Protein AF-A0A2G9T851-F1 (afdb_monomer)

Mean predicted aligned error: 2.13 Å

Solvent-accessible surface area (backbone atoms only — not comparable to full-atom values): 4056 Å² total; per-residue (Å²): 140,73,69,52,74,41,77,92,73,33,34,34,40,32,32,52,66,43,30,88,96,50,57,51,87,36,88,54,95,88,40,45,62,68,61,47,53,50,49,38,53,74,61,54,70,63,48,66,88,79,48,41,43,32,36,63,60,58,95,85,82,56,60,56,63,133

InterPro domains:
  IPR001279 Metallo-beta-lactamase [PF00753] (4-57)
  IPR036866 Ribonuclease Z/Hydroxyacylglutathione hydrolase-like [G3DSA:3.60.15.10] (1-66)
  IPR036866 Ribonuclease Z/Hydroxyacylglutathione hydrolase-like [SSF56281] (2-59)
  IPR051682 Mitochondrial Persulfide Dioxygenase [PTHR43084] (1-62)

Radius of gyration: 11.65 Å; Cα contacts (8 Å, |Δi|>4): 94; chains: 1; bounding box: 26×26×32 Å

Secondary structure (DSSP, 8-state):
---EEETTTTEEE-TTSSBTTB---SSSTT--HHHHHHHIIIIITTS-TTPEEEPS--SSS--B--

Sequence (66 aa):
CVTYISQAHKMAFTGDALLIRGCGRTDFQQGNAHTLYRSVWDKILSLPDDFILYVGHNYDGLLQTS

Organism: Teladorsagia circumcincta (NCBI:txid45464)

Structure (mmCIF, N/CA/C/O backbone):
data_AF-A0A2G9T851-F1
#
_entry.id   AF-A0A2G9T851-F1
#
loop_
_atom_site.group_PDB
_atom_site.id
_atom_site.type_symbol
_atom_site.label_atom_id
_atom_site.label_alt_id
_atom_site.label_comp_id
_atom_site.label_asym_id
_atom_site.label_entity_id
_atom_site.label_seq_id
_atom_site.pdbx_PDB_ins_code
_atom_site.Cartn_x
_atom_site.Cartn_y
_atom_site.Cartn_z
_atom_site.occupancy
_atom_site.B_iso_or_equiv
_atom_site.auth_seq_id
_atom_site.auth_comp_id
_atom_site.auth_asym_id
_atom_site.auth_atom_id
_atom_site.pdbx_PDB_model_num
ATOM 1 N N . CYS A 1 1 ? 8.280 -6.848 -2.010 1.00 80.25 1 CYS A N 1
ATOM 2 C CA . CYS A 1 1 ? 7.909 -5.789 -1.047 1.00 80.25 1 CYS A CA 1
ATOM 3 C C . CYS A 1 1 ? 7.256 -6.451 0.165 1.00 80.25 1 CYS A C 1
ATOM 5 O O . CYS A 1 1 ? 6.687 -7.525 -0.004 1.00 80.25 1 CYS A O 1
ATOM 7 N N . VAL A 1 2 ? 7.375 -5.863 1.356 1.00 96.19 2 VAL A N 1
ATOM 8 C CA . VAL A 1 2 ? 6.753 -6.353 2.596 1.00 96.19 2 VAL A CA 1
ATOM 9 C C . VAL A 1 2 ? 5.855 -5.247 3.141 1.00 96.19 2 VAL A C 1
ATOM 11 O O . VAL A 1 2 ? 6.258 -4.087 3.145 1.00 96.19 2 VAL A O 1
ATOM 14 N N . THR A 1 3 ? 4.662 -5.611 3.605 1.00 98.38 3 THR A N 1
ATOM 15 C CA . THR A 1 3 ? 3.758 -4.719 4.340 1.00 98.38 3 THR A CA 1
ATOM 16 C C . THR A 1 3 ? 3.753 -5.132 5.804 1.00 98.38 3 THR A C 1
ATOM 18 O O . THR A 1 3 ? 3.544 -6.307 6.110 1.00 98.38 3 THR A O 1
ATOM 21 N N . TYR A 1 4 ? 3.980 -4.180 6.708 1.00 98.38 4 TYR A N 1
ATOM 22 C CA . TYR A 1 4 ? 3.907 -4.422 8.151 1.00 98.38 4 TYR A CA 1
ATOM 23 C C . TYR A 1 4 ? 2.520 -4.057 8.665 1.00 98.38 4 TYR A C 1
ATOM 25 O O . TYR A 1 4 ? 2.001 -3.001 8.320 1.00 98.38 4 TYR A O 1
ATOM 33 N N . ILE A 1 5 ? 1.922 -4.910 9.496 1.00 98.31 5 ILE A N 1
ATOM 34 C CA . ILE A 1 5 ? 0.552 -4.727 9.986 1.00 98.31 5 ILE A CA 1
ATOM 35 C C . ILE A 1 5 ? 0.567 -4.649 11.512 1.00 98.31 5 ILE A C 1
ATOM 37 O O . ILE A 1 5 ? 1.036 -5.570 12.181 1.00 98.31 5 ILE A O 1
ATOM 41 N N . SER A 1 6 ? 0.008 -3.571 12.061 1.00 98.19 6 SER A N 1
ATOM 42 C CA . SER A 1 6 ? -0.291 -3.427 13.485 1.00 98.19 6 SER A CA 1
ATOM 43 C C . SER A 1 6 ? -1.779 -3.661 13.719 1.00 98.19 6 SER A C 1
ATOM 45 O O . SER A 1 6 ? -2.605 -2.772 13.523 1.00 98.19 6 SER A O 1
ATOM 47 N N . GLN A 1 7 ? -2.123 -4.873 14.153 1.00 97.50 7 GLN A N 1
ATOM 48 C CA . GLN A 1 7 ? -3.513 -5.260 14.420 1.00 97.50 7 GLN A CA 1
ATOM 49 C C . GLN A 1 7 ? -4.132 -4.442 15.563 1.00 97.50 7 GLN A C 1
ATOM 51 O O . GLN A 1 7 ? -5.275 -4.012 15.461 1.00 97.50 7 GLN A O 1
ATOM 56 N N . ALA A 1 8 ? -3.367 -4.178 16.628 1.00 97.88 8 ALA A N 1
ATOM 57 C CA . ALA A 1 8 ? -3.850 -3.443 17.800 1.00 97.88 8 ALA A CA 1
ATOM 58 C C . ALA A 1 8 ? -4.234 -1.986 17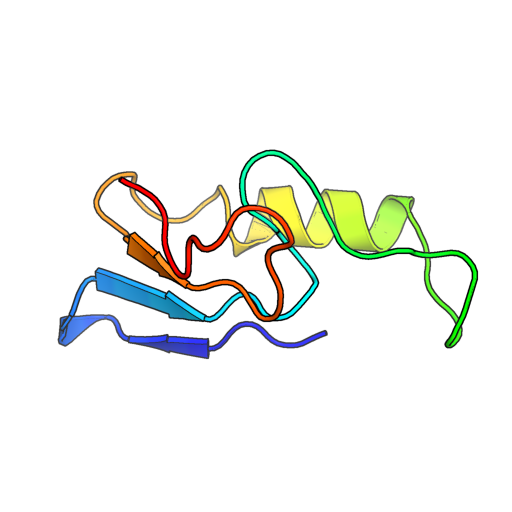.492 1.00 97.88 8 ALA A C 1
ATOM 60 O O . ALA A 1 8 ? -5.117 -1.438 18.142 1.00 97.88 8 ALA A O 1
ATOM 61 N N . HIS A 1 9 ? -3.587 -1.378 16.496 1.00 97.94 9 HIS A N 1
ATOM 62 C CA . HIS A 1 9 ? -3.801 0.023 16.130 1.00 97.94 9 HIS A CA 1
ATOM 63 C C . HIS A 1 9 ? -4.568 0.189 14.818 1.00 97.94 9 HIS A C 1
ATOM 65 O O . HIS A 1 9 ? -4.799 1.321 14.409 1.00 97.94 9 HIS A O 1
ATOM 71 N N . LYS A 1 10 ? -4.932 -0.915 14.149 1.00 98.31 10 LYS A N 1
ATOM 72 C CA . LYS A 1 10 ? -5.536 -0.904 12.809 1.00 98.31 10 LYS A CA 1
ATOM 73 C C . LYS A 1 10 ? -4.706 -0.094 11.811 1.00 98.31 10 LYS A C 1
ATOM 75 O O . LYS A 1 10 ? -5.204 0.788 11.126 1.00 98.31 10 LYS A O 1
ATOM 80 N N . MET A 1 11 ? -3.408 -0.387 11.743 1.00 98.62 11 MET A N 1
ATOM 81 C CA . MET A 1 11 ? -2.474 0.305 10.849 1.00 98.62 11 MET A CA 1
ATOM 82 C C . MET A 1 11 ? -1.746 -0.683 9.946 1.00 98.62 11 MET A C 1
ATOM 84 O O . MET A 1 11 ? -1.338 -1.755 10.401 1.00 98.62 11 MET A O 1
ATOM 88 N N . ALA A 1 12 ? -1.519 -0.305 8.690 1.00 98.62 12 ALA A N 1
ATOM 89 C CA . ALA A 1 12 ? -0.657 -1.041 7.773 1.00 98.62 12 ALA A CA 1
ATOM 90 C C . ALA A 1 12 ? 0.360 -0.107 7.107 1.00 98.62 12 ALA A C 1
ATOM 92 O O . ALA A 1 12 ? 0.002 0.918 6.540 1.00 98.62 12 ALA A O 1
ATOM 93 N N . PHE A 1 13 ? 1.635 -0.479 7.151 1.00 98.56 13 PHE A N 1
ATOM 94 C CA . PHE A 1 13 ? 2.744 0.253 6.544 1.00 98.56 13 PHE A CA 1
ATOM 95 C C . PHE A 1 13 ? 3.093 -0.418 5.219 1.00 98.56 13 PHE A C 1
ATOM 97 O O . PHE A 1 13 ? 3.684 -1.500 5.186 1.00 98.56 13 PHE A O 1
ATOM 104 N N . THR A 1 14 ? 2.663 0.200 4.126 1.00 98.50 14 THR A N 1
ATOM 105 C CA . THR A 1 14 ? 2.573 -0.412 2.791 1.00 98.50 14 THR A CA 1
ATOM 106 C C . THR A 1 14 ? 3.843 -0.264 1.952 1.00 98.50 14 THR A C 1
ATOM 108 O O . THR A 1 14 ? 3.971 -0.918 0.913 1.00 98.50 14 THR A O 1
ATOM 111 N N . GLY A 1 15 ? 4.805 0.546 2.409 1.00 97.88 15 GLY A N 1
ATOM 112 C CA . GLY A 1 15 ? 5.992 0.888 1.626 1.00 97.88 15 GLY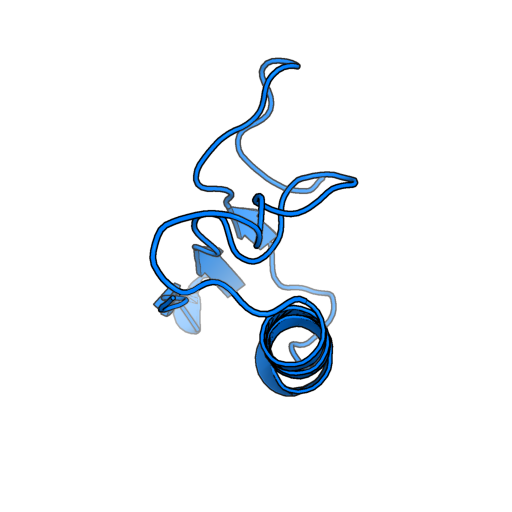 A CA 1
ATOM 113 C C . GLY A 1 15 ? 5.582 1.486 0.280 1.00 97.88 15 GLY A C 1
ATOM 114 O O . GLY A 1 15 ? 4.661 2.294 0.224 1.00 97.88 15 GLY A O 1
ATOM 115 N N . ASP A 1 16 ? 6.218 1.034 -0.798 1.00 98.00 16 ASP A N 1
ATOM 116 C CA . ASP A 1 16 ? 5.865 1.448 -2.163 1.00 98.00 16 ASP A CA 1
ATOM 117 C C . ASP A 1 16 ? 4.902 0.479 -2.861 1.00 98.00 16 ASP A C 1
ATOM 119 O O . ASP A 1 16 ? 4.663 0.598 -4.061 1.00 98.00 16 ASP A O 1
ATOM 123 N N . ALA A 1 17 ? 4.336 -0.506 -2.150 1.00 98.25 17 ALA A N 1
ATOM 124 C CA . ALA A 1 17 ? 3.384 -1.422 -2.777 1.00 98.25 17 ALA A CA 1
ATOM 125 C C . ALA A 1 17 ? 2.060 -0.716 -3.121 1.00 98.25 17 ALA A C 1
ATOM 127 O O . ALA A 1 17 ? 1.526 -0.877 -4.217 1.00 98.25 17 ALA A O 1
ATOM 128 N N . LEU A 1 18 ? 1.553 0.096 -2.196 1.00 98.25 18 LEU A N 1
ATOM 129 C CA . LEU A 1 18 ? 0.370 0.923 -2.384 1.00 98.25 18 LEU A CA 1
ATOM 130 C C . LEU A 1 18 ? 0.696 2.332 -1.900 1.00 98.25 18 LEU A C 1
ATOM 132 O O . LEU A 1 18 ? 1.225 2.499 -0.809 1.00 98.25 18 LEU A O 1
ATOM 136 N N . LEU A 1 19 ? 0.394 3.334 -2.718 1.00 97.94 19 LEU A N 1
ATOM 137 C CA . LEU A 1 19 ? 0.552 4.743 -2.377 1.00 97.94 19 LEU A CA 1
ATOM 138 C C . LEU A 1 19 ? -0.830 5.405 -2.322 1.00 97.94 19 LEU A C 1
ATOM 140 O O . LEU A 1 19 ? -1.824 4.857 -2.805 1.00 97.94 19 LEU A O 1
ATOM 144 N N . ILE A 1 20 ? -0.911 6.617 -1.774 1.00 97.25 20 ILE A N 1
ATOM 145 C CA . ILE A 1 20 ? -2.158 7.389 -1.801 1.00 97.25 20 ILE A CA 1
ATOM 146 C C . ILE A 1 20 ? -2.489 7.693 -3.263 1.00 97.25 20 ILE A C 1
ATOM 148 O O . ILE A 1 20 ? -1.756 8.417 -3.930 1.00 97.25 20 ILE A O 1
ATOM 152 N N . ARG A 1 21 ? -3.592 7.112 -3.752 1.00 95.94 21 ARG A N 1
ATOM 153 C CA . ARG A 1 21 ? -4.060 7.231 -5.146 1.00 95.94 21 ARG A CA 1
ATOM 154 C C . ARG A 1 21 ? -3.012 6.803 -6.190 1.00 95.94 21 ARG A C 1
ATOM 156 O O . ARG A 1 21 ? -3.041 7.281 -7.320 1.00 95.94 21 ARG A O 1
ATOM 163 N N . GLY A 1 22 ? -2.114 5.883 -5.833 1.00 96.56 22 GLY A N 1
ATOM 164 C CA . GLY A 1 22 ? -1.058 5.407 -6.724 1.00 96.56 22 GLY A CA 1
ATOM 165 C C . GLY A 1 22 ? -0.403 4.115 -6.244 1.00 96.56 22 GLY A C 1
ATOM 166 O O . GLY A 1 22 ? -0.857 3.473 -5.301 1.00 96.56 22 GLY A O 1
ATOM 167 N N . CYS A 1 23 ? 0.690 3.730 -6.890 1.00 98.00 23 CYS A N 1
ATOM 168 C CA . CYS A 1 23 ? 1.545 2.627 -6.461 1.00 98.00 23 CYS A CA 1
ATOM 169 C C . CYS A 1 23 ? 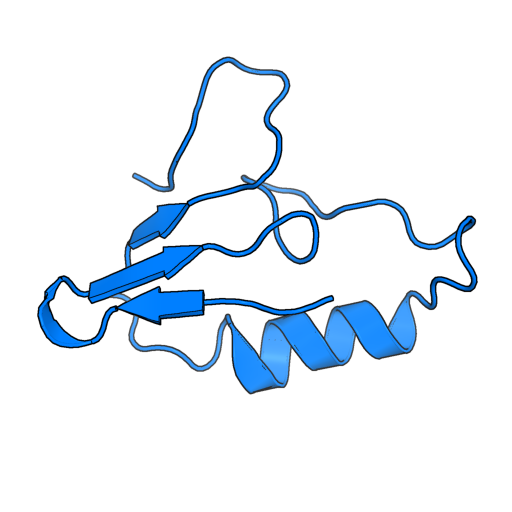2.991 2.900 -6.888 1.00 98.00 23 CYS A C 1
ATOM 171 O O . CYS A 1 23 ? 3.242 3.766 -7.731 1.00 98.00 23 CYS A O 1
ATOM 173 N N . GLY A 1 24 ? 3.941 2.186 -6.288 1.00 97.81 24 GLY A N 1
ATOM 174 C CA . GLY A 1 24 ? 5.338 2.249 -6.688 1.00 97.81 24 GLY A CA 1
ATOM 175 C C . GLY A 1 24 ? 5.566 1.701 -8.095 1.00 97.81 24 GLY A C 1
ATOM 176 O O . GLY A 1 24 ? 4.779 0.926 -8.640 1.00 97.81 24 GLY A O 1
ATOM 177 N N . ARG A 1 25 ? 6.691 2.099 -8.686 1.00 98.25 25 ARG A N 1
ATOM 178 C CA . ARG A 1 25 ? 7.107 1.642 -10.014 1.00 98.25 25 ARG A CA 1
ATOM 179 C C . ARG A 1 25 ? 7.429 0.143 -10.029 1.00 98.25 25 ARG A C 1
ATOM 181 O O . ARG A 1 25 ? 7.862 -0.422 -9.027 1.00 98.25 25 ARG A O 1
ATOM 188 N N . THR A 1 26 ? 7.293 -0.493 -11.19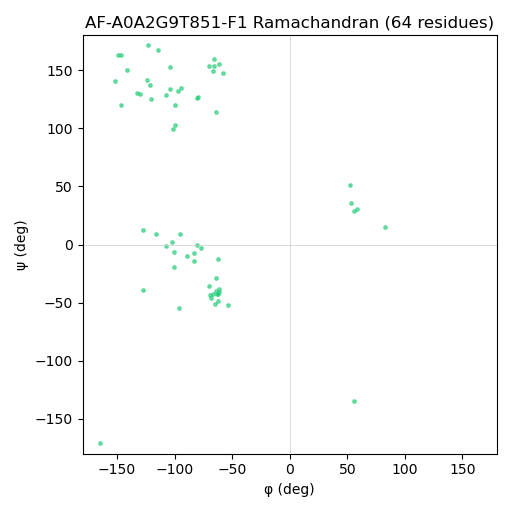1 1.00 98.56 26 THR A N 1
ATOM 189 C CA . THR A 1 26 ? 7.537 -1.941 -11.365 1.00 98.56 26 THR A CA 1
ATOM 190 C C . THR A 1 26 ? 8.502 -2.280 -12.498 1.00 98.56 26 THR A C 1
ATOM 192 O O . THR A 1 26 ? 8.575 -3.426 -12.916 1.00 98.56 26 THR A O 1
ATOM 195 N N . ASP A 1 27 ? 9.214 -1.296 -13.030 1.00 98.44 27 ASP A N 1
ATOM 196 C CA . ASP A 1 27 ? 10.128 -1.394 -14.176 1.00 98.44 27 ASP A CA 1
ATOM 197 C C . ASP A 1 27 ? 11.613 -1.478 -13.766 1.00 98.44 27 ASP A C 1
ATOM 199 O O . ASP A 1 27 ? 12.479 -1.710 -14.603 1.00 98.44 27 ASP A O 1
ATOM 203 N N . PHE A 1 28 ? 11.914 -1.329 -12.472 1.00 98.19 28 PHE A N 1
ATOM 204 C CA . PHE A 1 28 ? 13.248 -1.487 -11.880 1.00 98.19 28 PHE A CA 1
ATOM 205 C C . PHE A 1 28 ? 13.227 -2.547 -10.775 1.00 98.19 28 PHE A C 1
ATOM 207 O O . PHE A 1 28 ? 12.168 -3.036 -10.390 1.00 98.19 28 PHE A O 1
ATOM 214 N N . GLN A 1 29 ? 14.409 -2.912 -10.262 1.00 98.06 29 GLN A N 1
ATOM 215 C CA . GLN A 1 29 ? 14.571 -3.832 -9.123 1.00 98.06 29 GLN A CA 1
ATOM 216 C C . GLN A 1 29 ? 13.830 -5.169 -9.301 1.00 98.06 29 GLN A C 1
ATOM 218 O O . GLN A 1 29 ? 13.316 -5.731 -8.338 1.00 98.06 29 GLN A O 1
ATOM 223 N N . GLN A 1 30 ? 13.780 -5.672 -10.543 1.00 98.44 30 GLN A N 1
ATOM 224 C CA . GLN A 1 30 ? 13.056 -6.899 -10.906 1.00 98.44 30 GLN A CA 1
ATOM 225 C C . GLN A 1 30 ? 11.552 -6.825 -10.568 1.00 98.44 30 GLN A C 1
ATOM 227 O O . GLN A 1 30 ? 10.918 -7.831 -10.251 1.00 98.44 30 GLN A O 1
ATOM 232 N N . GLY A 1 31 ? 10.980 -5.618 -10.617 1.00 97.94 31 G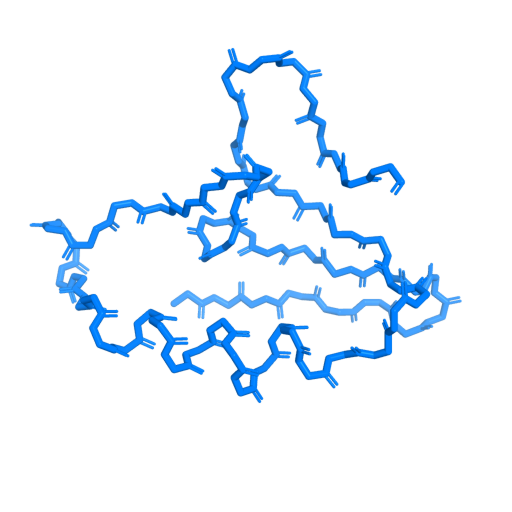LY A N 1
ATOM 233 C CA . GLY A 1 31 ? 9.560 -5.380 -10.417 1.00 97.94 31 GLY A CA 1
ATOM 234 C C . GLY A 1 31 ? 8.693 -6.095 -11.455 1.00 97.94 31 GLY A C 1
ATOM 235 O O . GLY A 1 31 ? 9.118 -6.415 -12.564 1.00 97.94 31 GLY A O 1
ATOM 236 N N . ASN A 1 32 ? 7.446 -6.365 -11.074 1.00 98.50 32 ASN A N 1
ATOM 237 C CA . ASN A 1 32 ? 6.462 -6.987 -11.949 1.00 98.50 32 ASN A CA 1
ATOM 238 C C . ASN A 1 32 ? 5.069 -6.436 -11.624 1.00 98.50 32 ASN A C 1
ATOM 240 O O . ASN A 1 32 ? 4.583 -6.596 -10.502 1.00 98.50 32 ASN A O 1
ATOM 244 N N . ALA A 1 33 ? 4.428 -5.807 -12.611 1.00 98.62 33 ALA A N 1
ATOM 245 C CA . ALA A 1 33 ? 3.122 -5.173 -12.443 1.00 98.62 33 ALA A CA 1
ATOM 246 C C . ALA A 1 33 ? 2.015 -6.166 -12.049 1.00 98.62 33 ALA A C 1
ATOM 248 O O . ALA A 1 33 ? 1.194 -5.857 -11.188 1.00 98.62 33 ALA A O 1
ATOM 249 N N . HIS A 1 34 ? 2.018 -7.382 -12.606 1.00 98.50 34 HIS A N 1
ATOM 250 C CA . HIS A 1 34 ? 1.036 -8.413 -12.256 1.00 98.50 34 HIS A CA 1
ATOM 251 C C . HIS A 1 34 ? 1.215 -8.892 -10.814 1.00 98.50 34 HIS A C 1
ATOM 253 O O . HIS A 1 34 ? 0.235 -9.039 -10.081 1.00 98.50 34 HIS A O 1
ATOM 259 N N . THR A 1 35 ? 2.461 -9.099 -10.382 1.00 98.56 35 THR A N 1
ATOM 260 C CA . THR A 1 35 ? 2.761 -9.466 -8.993 1.00 98.56 35 THR A CA 1
ATOM 261 C C . THR A 1 35 ? 2.348 -8.359 -8.029 1.00 98.56 35 THR A C 1
ATOM 263 O O . THR A 1 35 ? 1.761 -8.657 -6.987 1.00 98.56 35 THR A O 1
ATOM 266 N N . LEU A 1 36 ? 2.615 -7.093 -8.370 1.00 98.69 36 LEU A N 1
ATOM 267 C CA . LEU A 1 36 ? 2.216 -5.953 -7.548 1.00 98.69 36 LEU A CA 1
ATOM 268 C C . LEU A 1 36 ? 0.692 -5.867 -7.426 1.00 98.69 36 LEU A C 1
ATOM 270 O O . LEU A 1 36 ? 0.184 -5.805 -6.310 1.00 98.69 36 LEU A O 1
ATOM 274 N N . TYR A 1 37 ? -0.026 -5.950 -8.550 1.00 98.56 37 TYR A N 1
ATOM 275 C CA . TYR A 1 37 ? -1.488 -5.930 -8.578 1.00 98.56 37 TYR A CA 1
ATOM 276 C C . TYR A 1 37 ? -2.077 -6.990 -7.643 1.00 98.56 37 TYR A C 1
ATOM 278 O O . TYR A 1 37 ? -2.862 -6.672 -6.752 1.00 98.56 37 TYR A O 1
ATOM 286 N N . ARG A 1 38 ? -1.634 -8.245 -7.782 1.00 98.56 38 ARG A N 1
ATOM 287 C CA . ARG A 1 38 ? -2.085 -9.338 -6.910 1.00 98.56 38 ARG A CA 1
ATOM 288 C C . ARG A 1 38 ? -1.733 -9.103 -5.447 1.00 98.56 38 ARG A C 1
ATOM 290 O O . ARG A 1 38 ? -2.552 -9.361 -4.579 1.00 98.56 38 ARG A O 1
ATOM 297 N N . SER A 1 39 ? -0.536 -8.593 -5.162 1.00 98.38 39 SER A N 1
ATOM 298 C CA . SER A 1 39 ? -0.116 -8.308 -3.785 1.00 98.38 39 SER A CA 1
ATOM 299 C C . SER A 1 39 ? -1.009 -7.254 -3.127 1.00 98.38 39 SER A C 1
ATOM 301 O O . SER A 1 39 ? -1.400 -7.425 -1.978 1.00 98.38 39 SER A O 1
ATOM 303 N N . VAL A 1 40 ? -1.362 -6.189 -3.851 1.00 98.38 40 VAL A N 1
ATOM 304 C CA . VAL A 1 40 ? -2.244 -5.131 -3.341 1.00 98.38 40 VAL A CA 1
ATOM 305 C C . VAL A 1 40 ? -3.644 -5.681 -3.070 1.00 98.38 40 VAL A C 1
ATOM 307 O O . VAL A 1 40 ? -4.138 -5.532 -1.955 1.00 98.38 40 VAL A O 1
ATOM 310 N N . TRP A 1 41 ? -4.254 -6.362 -4.041 1.00 98.19 41 TRP A N 1
ATOM 311 C CA . TRP A 1 41 ? -5.621 -6.878 -3.912 1.00 98.19 41 TRP A CA 1
ATOM 312 C C . TRP A 1 41 ? -5.751 -8.014 -2.893 1.00 98.19 41 TRP A C 1
ATOM 314 O O . TRP A 1 41 ? -6.641 -7.979 -2.049 1.00 98.19 41 TRP A O 1
ATOM 324 N N . ASP A 1 42 ? -4.845 -8.992 -2.928 1.00 98.31 42 ASP A N 1
ATOM 325 C CA . ASP A 1 42 ? -4.964 -10.215 -2.124 1.00 98.31 42 ASP A CA 1
ATOM 326 C C . ASP A 1 42 ? -4.458 -10.040 -0.679 1.00 98.31 42 ASP A C 1
ATOM 328 O O . ASP A 1 42 ? -4.646 -10.948 0.137 1.00 98.31 42 ASP A O 1
ATOM 332 N N . LYS A 1 43 ? -3.719 -8.958 -0.375 1.00 97.81 43 LYS A N 1
ATOM 333 C CA . LYS A 1 43 ? -3.060 -8.768 0.936 1.00 97.81 43 LYS A CA 1
ATOM 334 C C . LYS A 1 43 ? -3.357 -7.440 1.619 1.00 97.81 43 LYS A C 1
ATOM 336 O O . LYS A 1 43 ? -3.459 -7.432 2.842 1.00 97.81 43 LYS A O 1
ATOM 341 N N . ILE A 1 44 ? -3.425 -6.334 0.873 1.00 98.06 44 ILE A N 1
ATOM 342 C CA . ILE A 1 44 ? -3.594 -4.992 1.455 1.00 98.06 44 ILE A CA 1
ATOM 343 C C . ILE A 1 44 ? -5.069 -4.598 1.427 1.00 98.06 44 ILE A C 1
ATOM 345 O O . ILE A 1 44 ? -5.643 -4.327 2.473 1.00 98.06 44 ILE A O 1
ATOM 349 N N . LEU A 1 45 ? -5.704 -4.635 0.254 1.00 97.06 45 LEU A N 1
ATOM 350 C CA . LEU A 1 45 ? -7.122 -4.287 0.088 1.00 97.06 45 LEU A CA 1
ATOM 351 C C . LEU A 1 45 ? -8.081 -5.392 0.554 1.00 97.06 45 LEU A C 1
ATOM 353 O O . LEU A 1 45 ? -9.289 -5.205 0.539 1.00 97.06 45 LEU A O 1
ATOM 357 N N . SER A 1 46 ? -7.550 -6.537 0.983 1.00 97.88 46 SER A N 1
ATOM 358 C CA . SER A 1 46 ? -8.306 -7.560 1.705 1.00 97.88 46 SER A CA 1
ATOM 359 C C . SER A 1 46 ? -8.418 -7.277 3.210 1.00 97.88 46 SER A C 1
ATOM 361 O O . SER A 1 46 ? -9.053 -8.053 3.924 1.00 97.88 46 SER A O 1
ATOM 363 N N . LEU A 1 47 ? -7.727 -6.252 3.726 1.00 98.00 47 LEU A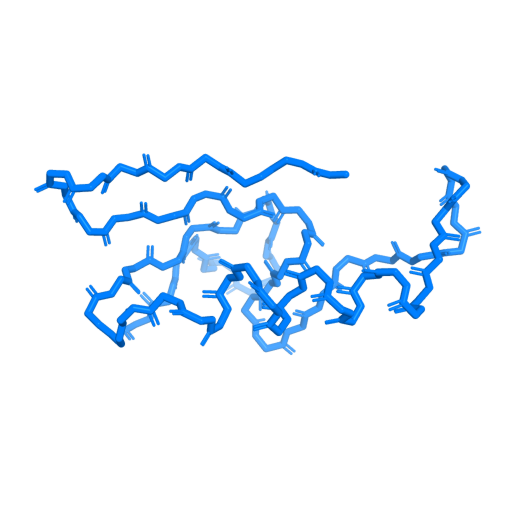 N 1
ATOM 364 C CA . LEU A 1 47 ? -7.869 -5.826 5.118 1.00 98.00 47 LEU A CA 1
ATOM 365 C C . LEU A 1 47 ? -9.242 -5.174 5.333 1.00 98.00 47 LEU A C 1
ATOM 367 O O . LEU A 1 47 ? -9.806 -4.633 4.385 1.00 98.00 47 LEU A O 1
ATOM 371 N N . PRO A 1 48 ? -9.782 -5.200 6.564 1.00 98.00 48 PRO A N 1
ATOM 372 C CA . PRO A 1 48 ? -10.988 -4.447 6.876 1.00 98.00 48 PRO A CA 1
ATOM 373 C C . PRO A 1 48 ? -10.806 -2.945 6.611 1.00 98.00 48 PRO A C 1
ATOM 375 O O . PRO A 1 48 ? -9.726 -2.399 6.836 1.00 98.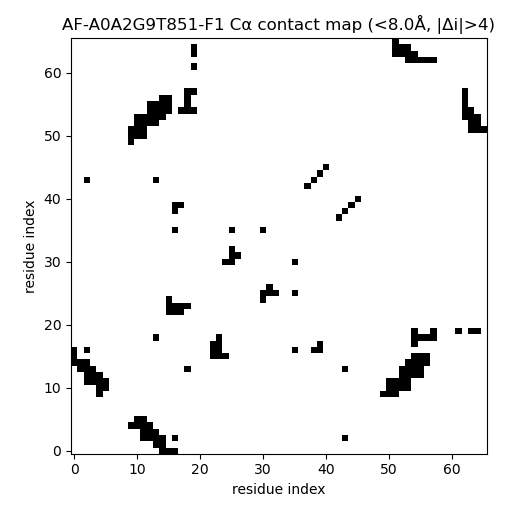00 48 PRO A O 1
ATOM 378 N N . ASP A 1 49 ? -11.888 -2.277 6.211 1.00 96.38 49 ASP A N 1
ATOM 379 C CA . ASP A 1 49 ? -11.889 -0.855 5.827 1.00 96.38 49 ASP A CA 1
ATOM 380 C C . ASP A 1 49 ? -11.494 0.107 6.965 1.00 96.38 49 ASP A C 1
ATOM 382 O O . ASP A 1 49 ? -11.229 1.279 6.718 1.00 96.38 49 ASP A O 1
ATOM 386 N N . ASP A 1 50 ? -11.440 -0.370 8.216 1.00 97.25 50 ASP A N 1
ATOM 387 C CA . ASP A 1 50 ? -11.030 0.420 9.382 1.00 97.25 50 ASP A CA 1
ATOM 388 C C . ASP A 1 50 ? -9.505 0.559 9.538 1.00 97.25 50 ASP A C 1
ATOM 390 O O . ASP A 1 50 ? -9.039 1.205 10.479 1.00 97.25 50 ASP A O 1
ATOM 394 N N . PHE A 1 51 ? -8.718 -0.033 8.634 1.00 98.44 51 PHE A N 1
ATOM 395 C CA . PHE A 1 51 ? -7.265 0.095 8.641 1.00 98.44 51 PHE A CA 1
ATOM 396 C C . PHE A 1 51 ? -6.783 1.407 8.016 1.00 98.44 51 PHE A C 1
ATOM 398 O O . PHE A 1 51 ? -7.032 1.695 6.847 1.00 98.44 51 PHE A O 1
ATOM 405 N N . ILE A 1 52 ? -5.967 2.149 8.766 1.00 98.38 52 ILE A N 1
ATOM 406 C CA . ILE A 1 52 ? -5.214 3.294 8.252 1.00 98.38 52 ILE A CA 1
ATOM 407 C C . ILE A 1 52 ? -3.970 2.783 7.521 1.00 98.38 52 ILE A C 1
ATOM 409 O O . ILE A 1 52 ? -3.160 2.030 8.076 1.00 98.38 52 ILE A O 1
ATOM 413 N N . LEU A 1 53 ? -3.791 3.214 6.274 1.00 98.50 53 LEU A N 1
ATOM 414 C CA . LEU A 1 53 ? -2.645 2.834 5.456 1.00 98.50 53 LEU A CA 1
ATOM 415 C C . LEU A 1 53 ? -1.601 3.948 5.476 1.00 98.50 53 LEU A C 1
ATOM 417 O O . LEU A 1 53 ? -1.870 5.060 5.033 1.00 98.50 53 LEU A O 1
ATOM 421 N N . TYR A 1 54 ? -0.400 3.624 5.945 1.00 98.38 54 TYR A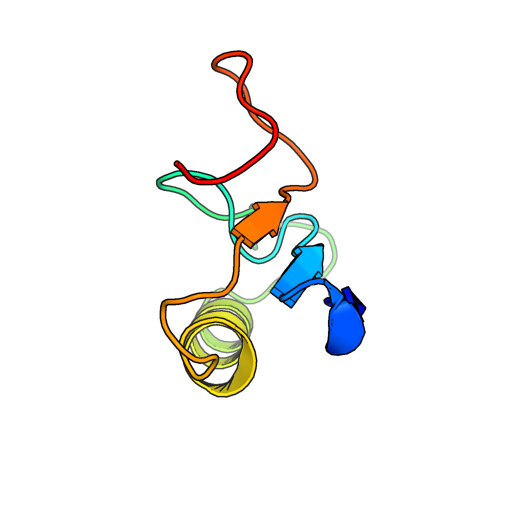 N 1
ATOM 422 C CA . TYR A 1 54 ? 0.782 4.477 5.888 1.00 98.38 54 TYR A CA 1
ATOM 423 C C . TYR A 1 54 ? 1.634 4.095 4.681 1.00 98.38 54 TYR A C 1
ATOM 425 O O . TYR A 1 54 ? 1.913 2.910 4.458 1.00 98.38 54 TYR A O 1
ATOM 433 N N . VAL A 1 55 ? 2.055 5.088 3.902 1.00 97.75 55 VAL A N 1
ATOM 434 C CA . VAL A 1 55 ? 2.782 4.882 2.639 1.00 97.75 55 VAL A CA 1
ATOM 435 C C . VAL A 1 55 ? 4.271 5.172 2.798 1.00 97.75 55 VAL A C 1
ATOM 437 O O . VAL A 1 55 ? 4.668 5.956 3.657 1.00 97.75 55 VAL A O 1
ATOM 440 N N . GLY A 1 56 ? 5.108 4.528 1.982 1.00 96.06 56 GLY A N 1
ATOM 441 C CA . GLY A 1 56 ? 6.557 4.759 1.988 1.00 96.06 56 GLY A CA 1
ATOM 442 C C . GLY A 1 56 ? 6.941 6.127 1.426 1.00 96.06 56 GLY A C 1
ATOM 443 O O . GLY A 1 56 ? 7.859 6.766 1.934 1.00 96.06 56 GLY A O 1
ATOM 444 N N . HIS A 1 57 ? 6.199 6.589 0.417 1.00 96.81 57 HIS A N 1
ATOM 445 C CA . HIS A 1 57 ? 6.400 7.881 -0.225 1.00 96.81 57 HIS A CA 1
ATOM 446 C C . HIS A 1 57 ? 5.068 8.539 -0.578 1.00 96.81 57 HIS A C 1
ATOM 448 O O . HIS A 1 57 ? 4.075 7.887 -0.896 1.00 96.81 57 HIS A O 1
ATOM 454 N N . ASN A 1 58 ? 5.065 9.864 -0.583 1.00 95.69 58 ASN A N 1
ATOM 455 C CA . ASN A 1 58 ? 3.988 10.659 -1.137 1.00 95.69 58 ASN A CA 1
ATOM 456 C C . ASN A 1 58 ? 4.562 11.991 -1.605 1.00 95.69 58 ASN A C 1
ATOM 458 O O . ASN A 1 58 ? 5.426 12.567 -0.946 1.00 95.69 58 ASN A O 1
ATOM 462 N N . TYR A 1 59 ? 4.077 12.464 -2.744 1.00 92.75 59 TYR A N 1
ATOM 463 C CA . TYR A 1 59 ? 4.609 13.656 -3.399 1.00 92.75 59 TYR A CA 1
ATOM 464 C C . TYR A 1 59 ? 3.725 14.895 -3.178 1.00 92.75 59 TYR A C 1
ATOM 466 O O . TYR A 1 59 ? 4.070 15.974 -3.644 1.00 92.75 59 TYR A O 1
ATOM 474 N N . ASP A 1 60 ? 2.645 14.744 -2.402 1.00 92.94 60 ASP A N 1
ATOM 475 C CA . ASP A 1 60 ? 1.639 15.765 -2.085 1.00 92.94 60 ASP A CA 1
ATOM 476 C C . ASP A 1 60 ? 1.603 16.115 -0.578 1.00 92.94 60 ASP A C 1
ATOM 478 O O . ASP A 1 60 ? 0.709 16.822 -0.115 1.00 92.94 60 ASP A O 1
ATOM 482 N N . GLY A 1 61 ? 2.569 15.624 0.212 1.00 91.12 61 GLY A N 1
ATOM 483 C CA . GLY A 1 61 ? 2.710 15.929 1.644 1.00 91.12 61 GLY A CA 1
ATOM 484 C C . GLY A 1 61 ? 1.845 15.094 2.599 1.00 91.12 61 GLY A C 1
ATOM 485 O O . GLY A 1 61 ? 1.705 15.454 3.767 1.00 91.12 61 GLY A O 1
ATOM 486 N N . LEU A 1 62 ? 1.273 13.981 2.137 1.00 94.88 62 LEU A N 1
ATOM 487 C CA . LEU A 1 62 ? 0.419 13.092 2.932 1.00 94.88 62 LEU A CA 1
ATOM 488 C C . LEU A 1 62 ? 1.157 11.811 3.338 1.00 94.88 62 LEU A C 1
ATOM 490 O O . LEU A 1 62 ? 1.760 11.155 2.503 1.00 94.88 62 LEU A O 1
ATOM 494 N N . LEU A 1 63 ? 1.066 11.391 4.601 1.00 93.88 63 LEU A N 1
ATOM 495 C CA . LEU A 1 63 ? 1.722 10.153 5.066 1.00 93.88 63 LEU A CA 1
ATOM 496 C C . LEU A 1 63 ? 0.780 8.949 5.170 1.00 93.88 63 LEU A C 1
ATOM 498 O O . LEU A 1 63 ? 1.244 7.809 5.202 1.00 93.88 63 LEU A O 1
ATOM 502 N N . GLN A 1 64 ? -0.529 9.195 5.233 1.00 96.44 64 GLN A N 1
ATOM 503 C CA . GLN A 1 64 ? -1.534 8.167 5.480 1.00 96.44 64 GLN A CA 1
ATOM 504 C C . GLN A 1 64 ? -2.850 8.447 4.753 1.00 96.44 64 GLN A C 1
ATOM 506 O O . GLN A 1 64 ? -3.114 9.580 4.342 1.00 96.44 64 GLN A O 1
ATOM 511 N N . THR A 1 65 ? -3.687 7.418 4.636 1.00 94.12 65 THR A N 1
ATOM 512 C CA . THR A 1 65 ? -5.086 7.562 4.217 1.00 94.12 65 THR A CA 1
ATOM 513 C C . THR A 1 65 ? -5.907 8.329 5.257 1.00 94.12 65 THR A C 1
ATOM 515 O O . THR A 1 65 ? -5.612 8.292 6.454 1.00 94.12 65 THR A O 1
ATOM 518 N N . SER A 1 66 ? -6.916 9.049 4.767 1.00 85.38 66 SER A N 1
ATOM 519 C CA . SER A 1 66 ? -7.916 9.771 5.563 1.00 85.38 66 SER A CA 1
ATOM 520 C C . SER A 1 66 ? -9.023 8.857 6.055 1.00 85.38 66 SER A C 1
ATOM 522 O O . SER A 1 66 ? -9.480 8.061 5.202 1.00 85.38 66 SER A O 1
#

Nearest PDB structures (foldseek):
  4chl-assembly1_A  TM=9.689E-01  e=6.727E-07  Homo sapiens
  5ve3-assembly2_A  TM=9.597E-01  e=1.159E-06  Paraburkholderia phytofirmans PsJN
  5ve5-assembly3_C  TM=9.496E-01  e=1.012E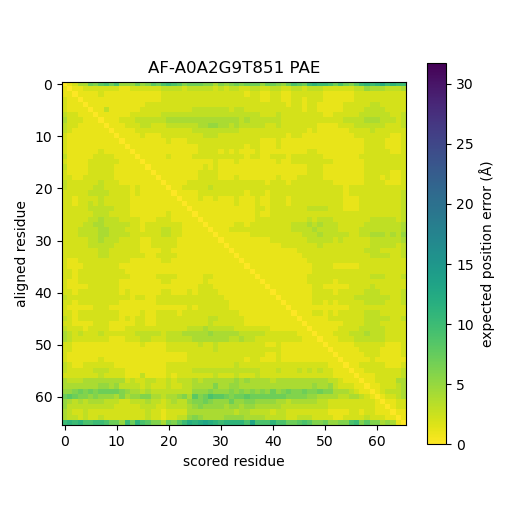-06  Paraburkholderia phytofirmans PsJN
  5ve5-assembly2_B  TM=9.475E-01  e=2.807E-06  Paraburkholderia phytofirmans PsJN
  5ve4-assembly2_B  TM=9.455E-01  e=3.004E-06  Paraburkholderia phytofirmans PsJN

Foldseek 3Di:
DDWDADPVVLEIECEQLDDDVDHHDQPPPVRDPVVSVCCCVVPPVPDPPSHWYAYNDDPPPDGIDD

pLDDT: mean 97.04, std 2.99, range [80.25, 98.69]